Protein AF-A0A0S8HTN2-F1 (afdb_monomer_lite)

Secondary structure (DSSP, 8-state):
-----EEEE-TTS-EEEEE--SSS--------HHHHHHHHT-TT---GGG--TTGGGS--

Foldseek 3Di:
DPQAKDFDAQPVGHTQWMDRGPDDDDTDGDDDPVSVCCQQVPPPDCDDVNDDPVVVPPPD

pLDDT: mean 85.44, std 11.64, range [49.56, 97.44]

Structure (mmCIF, N/CA/C/O backbone):
data_AF-A0A0S8HTN2-F1
#
_entry.id   AF-A0A0S8HTN2-F1
#
loop_
_atom_site.group_PDB
_atom_site.id
_atom_site.type_symbol
_atom_site.label_atom_id
_atom_site.label_alt_id
_atom_site.label_comp_id
_atom_site.label_asym_id
_atom_site.label_entity_id
_atom_site.label_seq_id
_atom_site.pdbx_PDB_ins_code
_atom_site.Cartn_x
_atom_site.Cartn_y
_atom_site.Cartn_z
_atom_site.occupancy
_atom_site.B_iso_or_equiv
_atom_site.auth_seq_id
_atom_site.auth_comp_id
_atom_site.auth_asym_id
_atom_site.auth_atom_id
_atom_site.pdbx_PDB_model_num
ATOM 1 N N . ALA A 1 1 ? 6.068 6.242 24.953 1.00 59.00 1 ALA A N 1
ATOM 2 C CA . ALA A 1 1 ? 4.796 5.600 24.575 1.00 59.00 1 ALA A CA 1
ATOM 3 C C . ALA A 1 1 ? 4.966 5.033 23.174 1.00 59.00 1 ALA A C 1
ATOM 5 O O . ALA A 1 1 ? 5.564 5.717 22.352 1.00 59.00 1 ALA A O 1
ATOM 6 N N . LEU A 1 2 ? 4.520 3.802 22.913 1.00 69.44 2 LEU A N 1
ATOM 7 C CA . LEU A 1 2 ? 4.322 3.366 21.528 1.00 69.44 2 LEU A CA 1
ATOM 8 C C . LEU A 1 2 ? 3.157 4.194 20.982 1.00 69.44 2 LEU A C 1
ATOM 10 O O . LEU A 1 2 ? 2.163 4.357 21.683 1.00 69.44 2 LEU A O 1
ATOM 14 N N . SER A 1 3 ? 3.296 4.750 19.781 1.00 66.56 3 SER A N 1
ATOM 15 C CA . SER A 1 3 ? 2.273 5.607 19.166 1.00 66.56 3 SER A CA 1
ATOM 16 C C . SER A 1 3 ? 0.961 4.874 18.878 1.00 66.56 3 SER A C 1
ATOM 18 O O . SER A 1 3 ? -0.038 5.528 18.613 1.00 66.56 3 SER A O 1
ATOM 20 N N . GLY A 1 4 ? 0.955 3.537 18.953 1.00 83.06 4 GLY A N 1
ATOM 21 C CA . GLY A 1 4 ? -0.186 2.730 18.547 1.00 83.06 4 GLY A CA 1
ATOM 22 C C . GLY A 1 4 ? -0.539 2.966 17.078 1.00 83.06 4 GLY A C 1
ATOM 23 O O . GLY A 1 4 ? 0.229 3.566 16.322 1.00 83.06 4 GLY A O 1
ATOM 24 N N . GLY A 1 5 ? -1.710 2.474 16.695 1.00 89.31 5 GLY A N 1
ATOM 25 C CA . GLY A 1 5 ? -2.297 2.708 15.387 1.00 89.31 5 GLY A CA 1
ATOM 26 C C . GLY A 1 5 ? -1.935 1.658 14.344 1.00 89.31 5 GLY A C 1
ATOM 27 O O . GLY A 1 5 ? -0.925 0.958 14.423 1.00 89.31 5 GLY A O 1
ATOM 28 N N . ALA A 1 6 ? -2.818 1.535 13.365 1.00 93.38 6 ALA A N 1
ATOM 29 C CA . ALA A 1 6 ? -2.683 0.625 12.239 1.00 93.38 6 ALA A CA 1
ATOM 30 C C . ALA A 1 6 ? -3.038 1.380 10.964 1.00 93.38 6 ALA A C 1
ATOM 32 O O . ALA A 1 6 ? -3.889 2.264 10.987 1.00 93.38 6 ALA A O 1
ATOM 33 N N . LEU A 1 7 ? -2.389 1.035 9.857 1.00 95.00 7 LEU A N 1
ATOM 34 C CA . LEU A 1 7 ? -2.584 1.696 8.575 1.00 95.00 7 LEU A CA 1
ATOM 35 C C . LEU A 1 7 ? -2.580 0.654 7.463 1.00 95.00 7 LEU A C 1
ATOM 37 O O . LEU A 1 7 ? -1.665 -0.167 7.374 1.00 95.00 7 LEU A O 1
ATOM 41 N N . VAL A 1 8 ? -3.588 0.711 6.601 1.00 96.88 8 VAL A N 1
ATOM 42 C CA . VAL A 1 8 ? -3.655 -0.079 5.374 1.00 96.88 8 VAL A CA 1
ATOM 43 C C . VAL A 1 8 ? -3.555 0.875 4.198 1.00 96.88 8 VAL A C 1
ATOM 45 O O . VAL A 1 8 ? -4.402 1.750 4.033 1.00 96.88 8 VAL A O 1
ATOM 48 N N . LEU A 1 9 ? -2.517 0.699 3.384 1.00 97.38 9 LEU A N 1
ATOM 49 C CA . LEU A 1 9 ? -2.263 1.514 2.201 1.00 97.38 9 LEU A CA 1
ATOM 50 C C . LEU A 1 9 ? -2.525 0.728 0.918 1.00 97.38 9 LEU A C 1
ATOM 52 O O . LEU A 1 9 ? -2.283 -0.480 0.846 1.00 97.38 9 LEU A O 1
ATOM 56 N N . ASP A 1 10 ? -2.963 1.432 -0.119 1.00 95.31 10 ASP A N 1
ATOM 57 C CA . ASP A 1 10 ? -2.964 0.915 -1.479 1.00 95.31 10 ASP A CA 1
ATOM 58 C C . ASP A 1 10 ? -1.540 0.960 -2.093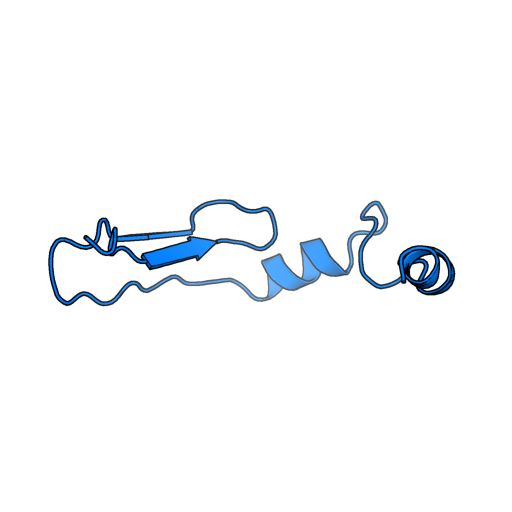 1.00 95.31 10 ASP A C 1
ATOM 60 O O . ASP A 1 10 ? -0.622 1.573 -1.540 1.00 95.31 10 ASP A O 1
ATOM 64 N N . PRO A 1 11 ? -1.307 0.333 -3.261 1.00 92.44 11 PRO A N 1
ATOM 65 C CA . PRO A 1 11 ? 0.019 0.309 -3.884 1.00 92.44 11 PRO A CA 1
ATOM 66 C C . PRO A 1 11 ? 0.541 1.668 -4.387 1.00 92.44 11 PRO A C 1
ATOM 68 O O . PRO A 1 11 ? 1.686 1.736 -4.839 1.00 92.44 11 PRO A O 1
ATOM 71 N N . LYS A 1 12 ? -0.282 2.722 -4.381 1.00 90.06 12 LYS A N 1
ATOM 72 C CA . LYS A 1 12 ? 0.126 4.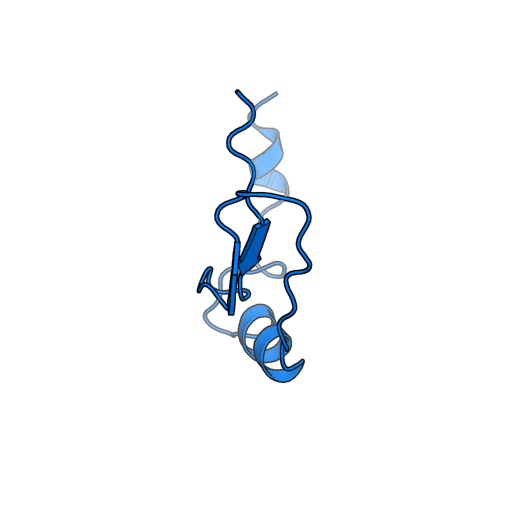108 -4.652 1.00 90.06 12 LYS A CA 1
ATOM 73 C C . LYS A 1 12 ? 0.420 4.896 -3.372 1.00 90.06 12 LYS A C 1
ATOM 75 O O . LYS A 1 12 ? 0.937 6.003 -3.479 1.00 90.06 12 LYS A O 1
ATOM 80 N N . GLY A 1 13 ? 0.162 4.311 -2.204 1.00 93.12 13 GLY A N 1
ATOM 81 C CA . GLY A 1 13 ? 0.344 4.946 -0.903 1.00 93.12 13 GLY A CA 1
ATOM 82 C C . GLY A 1 13 ? -0.905 5.656 -0.383 1.00 93.12 13 GLY A C 1
ATOM 83 O O . GLY A 1 13 ? -0.797 6.386 0.597 1.00 93.12 13 GLY A O 1
ATOM 84 N N . GLU A 1 14 ? -2.071 5.453 -1.000 1.00 95.69 14 GLU A N 1
ATOM 85 C CA . GLU A 1 14 ? -3.333 6.021 -0.515 1.00 95.69 14 GLU A CA 1
ATOM 86 C C . GLU A 1 14 ? -3.851 5.243 0.698 1.00 95.69 14 GLU A C 1
ATOM 88 O O . GLU A 1 14 ? -3.749 4.015 0.746 1.00 95.69 14 GLU A O 1
ATOM 93 N N . ILE A 1 15 ? -4.444 5.943 1.667 1.00 96.62 15 ILE A N 1
ATOM 94 C CA . ILE A 1 15 ? -5.003 5.327 2.876 1.00 96.62 15 ILE A CA 1
ATOM 95 C C . ILE A 1 15 ? -6.320 4.625 2.539 1.00 96.62 15 ILE A C 1
ATOM 97 O O . ILE A 1 15 ? -7.279 5.258 2.100 1.00 96.62 15 ILE A O 1
ATOM 101 N N . LEU A 1 16 ? -6.377 3.313 2.771 1.00 97.44 16 LEU A N 1
ATOM 102 C CA . LEU A 1 16 ? -7.595 2.511 2.632 1.00 97.44 16 LEU A CA 1
ATOM 103 C C . LEU A 1 16 ? -8.348 2.373 3.955 1.00 97.44 16 LEU A C 1
ATOM 105 O O . LEU A 1 16 ? -9.576 2.341 3.954 1.00 97.44 16 LEU A O 1
ATOM 109 N N . ALA A 1 17 ? -7.620 2.268 5.067 1.00 97.19 17 ALA A N 1
ATOM 110 C CA . ALA A 1 17 ? -8.175 2.236 6.415 1.00 97.19 17 ALA A CA 1
ATOM 111 C C . ALA A 1 17 ? -7.076 2.528 7.445 1.00 97.19 17 ALA A C 1
ATOM 113 O O . ALA A 1 17 ? -5.908 2.208 7.211 1.00 97.19 17 ALA A O 1
ATOM 114 N N . GLU A 1 18 ? -7.443 3.094 8.592 1.00 95.38 18 GLU A N 1
ATOM 115 C CA . GLU A 1 18 ? -6.508 3.383 9.677 1.00 95.38 18 GLU A CA 1
ATOM 116 C C . GLU A 1 18 ? -7.158 3.285 11.064 1.00 95.38 18 GLU A C 1
ATOM 118 O O . GLU A 1 18 ? -8.381 3.306 11.197 1.00 95.38 18 GLU A O 1
ATO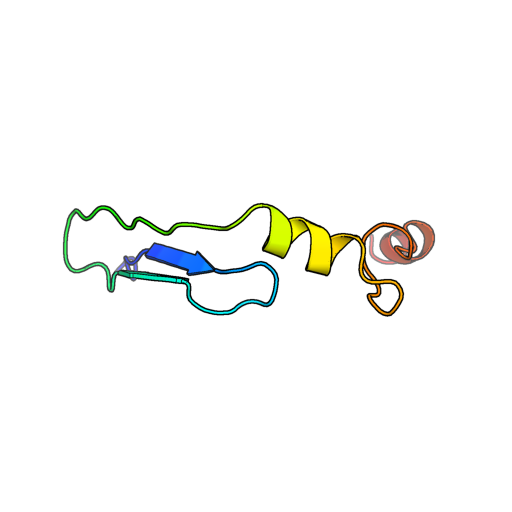M 123 N N . SER A 1 19 ? -6.318 3.192 12.092 1.00 93.62 19 SER A N 1
ATOM 124 C CA . SER A 1 19 ? -6.658 3.315 13.510 1.00 93.62 19 SER A CA 1
ATOM 125 C C . SER A 1 19 ? -5.643 4.233 14.183 1.00 93.62 19 SER A C 1
ATOM 127 O O . SER A 1 19 ? -4.453 4.181 13.872 1.00 93.62 19 SER A O 1
ATOM 129 N N . GLN A 1 20 ? -6.111 5.030 15.142 1.00 90.62 20 GLN A N 1
ATOM 130 C CA . GLN A 1 20 ? -5.291 5.957 15.928 1.00 90.62 20 GLN A CA 1
ATOM 131 C C . GLN A 1 20 ? -4.775 5.330 17.242 1.00 90.62 20 GLN A C 1
ATOM 133 O O . GLN A 1 20 ? -4.140 6.011 18.042 1.00 90.62 20 GLN A O 1
ATOM 138 N N . GLY A 1 21 ? -5.022 4.031 17.477 1.00 83.62 21 GLY A N 1
ATOM 139 C CA . GLY A 1 21 ? -4.364 3.271 18.548 1.00 83.62 21 GLY A CA 1
ATOM 140 C C . GLY A 1 21 ? -4.862 3.544 19.969 1.00 83.62 21 GLY A C 1
ATOM 141 O O . GLY A 1 21 ? -4.082 3.422 20.911 1.00 83.62 21 GLY A O 1
ATOM 142 N N . GLY A 1 22 ? -6.141 3.900 20.134 1.00 84.75 22 GLY A N 1
ATOM 143 C CA . GLY A 1 22 ? -6.759 4.160 21.443 1.00 84.75 22 GLY A CA 1
ATOM 144 C C . GLY A 1 22 ? -7.076 2.908 22.277 1.00 84.75 22 GLY A C 1
ATOM 145 O O . GLY A 1 22 ? -7.491 3.035 23.428 1.00 84.75 22 GLY A O 1
ATOM 146 N N . GLY A 1 23 ? -6.885 1.713 21.714 1.00 86.94 23 GLY A N 1
ATOM 147 C CA . GLY A 1 23 ? -7.188 0.426 22.335 1.00 86.94 23 GLY A CA 1
ATOM 148 C C . GLY A 1 23 ? -6.963 -0.741 21.370 1.00 86.94 23 GLY A C 1
ATOM 149 O O . GLY A 1 23 ? -6.361 -0.574 20.309 1.00 86.94 23 GLY A O 1
ATOM 150 N N . GLU A 1 24 ? -7.435 -1.929 21.749 1.00 90.31 24 GLU A N 1
ATOM 151 C CA . GLU A 1 24 ? -7.442 -3.099 20.865 1.00 90.31 24 GLU A CA 1
ATOM 152 C C . GLU A 1 24 ? -8.503 -2.935 19.771 1.00 90.31 24 GLU A C 1
ATOM 154 O O . GLU A 1 24 ? -9.690 -2.789 20.057 1.00 90.31 24 GLU A O 1
ATOM 159 N N . GLU A 1 25 ? -8.076 -2.966 18.509 1.00 91.50 25 GLU A N 1
ATOM 160 C CA . GLU A 1 25 ? -8.935 -2.718 17.351 1.00 91.50 25 GLU A CA 1
ATOM 161 C C . GLU A 1 25 ? -8.539 -3.615 16.167 1.00 91.50 25 GLU A C 1
ATOM 163 O O . GLU A 1 25 ? -7.394 -4.058 16.053 1.00 91.50 25 GLU A O 1
ATOM 168 N N . ILE A 1 26 ? -9.489 -3.856 15.256 1.00 93.81 26 ILE A N 1
ATOM 169 C CA . ILE A 1 26 ? -9.249 -4.517 13.966 1.00 93.81 26 ILE A CA 1
ATOM 170 C C . ILE A 1 26 ? -9.489 -3.499 12.853 1.00 93.81 26 ILE A C 1
ATOM 172 O O . ILE A 1 26 ? -10.574 -2.930 12.751 1.00 93.81 26 ILE A O 1
ATOM 176 N N . VAL A 1 27 ? -8.497 -3.329 11.980 1.00 95.88 27 VAL A N 1
ATOM 177 C CA . VAL A 1 27 ? -8.609 -2.523 10.760 1.00 95.88 27 VAL A CA 1
ATOM 178 C C . VAL A 1 27 ? -8.753 -3.458 9.563 1.00 95.88 27 VAL A C 1
ATOM 180 O O . VAL A 1 27 ? -7.905 -4.321 9.336 1.00 95.88 27 VAL A O 1
ATOM 183 N N . LEU A 1 28 ? -9.831 -3.292 8.796 1.00 96.56 28 LEU A N 1
ATOM 184 C CA . LEU A 1 28 ? -10.139 -4.101 7.618 1.00 96.56 28 LEU A CA 1
ATOM 185 C C . LEU A 1 28 ? -10.281 -3.200 6.390 1.00 96.56 28 LEU A C 1
ATOM 187 O O . LEU A 1 28 ? -10.965 -2.182 6.443 1.00 96.56 28 LEU A O 1
ATOM 191 N N . ALA A 1 29 ? -9.680 -3.604 5.273 1.00 97.38 29 ALA A N 1
ATOM 192 C CA . ALA A 1 29 ? -9.847 -2.942 3.986 1.00 97.38 29 ALA A CA 1
ATOM 193 C C . ALA A 1 29 ? -9.950 -3.968 2.855 1.00 97.38 29 ALA A C 1
ATOM 195 O O . ALA A 1 29 ? -9.301 -5.015 2.884 1.00 97.38 29 ALA A O 1
ATOM 196 N N . GLU A 1 30 ? -10.737 -3.643 1.832 1.00 96.81 30 GLU A N 1
ATOM 197 C CA . GLU A 1 30 ? -10.815 -4.428 0.605 1.00 96.81 30 GLU A CA 1
ATOM 198 C C . GLU A 1 30 ? -9.865 -3.846 -0.448 1.00 96.81 30 GLU A C 1
ATOM 200 O O . GLU A 1 30 ? -9.995 -2.692 -0.859 1.00 96.81 30 GLU A O 1
ATOM 205 N N . LEU A 1 31 ? -8.929 -4.664 -0.934 1.00 96.19 31 LEU A N 1
ATOM 206 C CA . LEU A 1 31 ? -8.050 -4.302 -2.041 1.00 96.19 31 LEU A CA 1
ATOM 207 C C . LEU A 1 31 ? -8.370 -5.156 -3.267 1.00 96.19 31 LEU A C 1
ATOM 209 O O . LEU A 1 31 ? -8.064 -6.347 -3.322 1.00 96.19 31 LEU A O 1
ATOM 213 N N . LYS A 1 32 ? -8.936 -4.521 -4.296 1.00 95.19 32 LYS A N 1
ATOM 214 C CA . LYS A 1 32 ? -9.232 -5.191 -5.568 1.00 95.19 32 LYS A CA 1
ATOM 215 C C . LYS A 1 32 ? -7.939 -5.657 -6.241 1.00 95.19 32 LYS A C 1
ATOM 217 O O . LYS A 1 32 ? -7.023 -4.859 -6.454 1.00 95.19 32 LYS A O 1
ATOM 222 N N . SER A 1 33 ? -7.897 -6.917 -6.671 1.00 95.00 33 SER A N 1
ATOM 223 C CA . SER A 1 33 ? -6.751 -7.508 -7.388 1.00 95.00 33 SER A CA 1
ATOM 224 C C . SER A 1 33 ? -6.356 -6.710 -8.640 1.00 95.00 33 SER A C 1
ATOM 226 O O . SER A 1 33 ? -5.175 -6.550 -8.951 1.00 95.00 33 SER A O 1
ATOM 228 N N . ASP A 1 34 ? -7.338 -6.120 -9.317 1.00 94.81 34 ASP A N 1
ATOM 229 C CA . ASP A 1 34 ? -7.145 -5.230 -10.461 1.00 94.81 34 ASP A CA 1
ATOM 230 C C . ASP A 1 34 ? -6.292 -4.000 -10.147 1.00 94.81 34 ASP A C 1
ATOM 232 O O . ASP A 1 34 ? -5.549 -3.529 -11.009 1.00 94.81 34 ASP A O 1
ATOM 236 N N . THR A 1 35 ? -6.367 -3.476 -8.923 1.00 93.06 35 THR A N 1
ATOM 237 C CA . THR A 1 35 ? -5.539 -2.345 -8.492 1.00 93.06 35 THR A CA 1
ATOM 238 C C . THR A 1 35 ? -4.069 -2.749 -8.425 1.00 93.06 35 THR A C 1
ATOM 240 O O . THR A 1 35 ? -3.223 -2.031 -8.958 1.00 93.06 35 THR A O 1
ATOM 243 N N . LEU A 1 36 ? -3.762 -3.934 -7.887 1.00 90.88 36 LEU A N 1
ATOM 244 C CA . LEU A 1 36 ? -2.399 -4.479 -7.880 1.00 90.88 36 LEU A CA 1
ATOM 245 C C . LEU A 1 36 ? -1.865 -4.672 -9.301 1.00 90.88 36 LEU A C 1
ATOM 247 O O . LEU A 1 36 ? -0.739 -4.269 -9.602 1.00 90.88 36 LEU A O 1
ATOM 251 N N . ARG A 1 37 ? -2.688 -5.254 -10.183 1.00 90.62 37 ARG A N 1
ATOM 252 C CA . ARG A 1 37 ? -2.323 -5.505 -11.580 1.00 90.62 37 ARG A CA 1
ATOM 253 C C . ARG A 1 37 ? -2.006 -4.206 -12.319 1.00 90.62 37 ARG A C 1
ATOM 255 O O . ARG A 1 37 ? -0.920 -4.072 -12.876 1.00 90.62 37 ARG A O 1
ATOM 262 N N . ARG A 1 38 ? -2.899 -3.211 -12.236 1.00 89.06 38 ARG A N 1
ATOM 263 C CA . ARG A 1 38 ? -2.716 -1.893 -12.870 1.00 89.06 38 ARG A CA 1
ATOM 264 C C . ARG A 1 38 ? -1.422 -1.205 -12.456 1.00 89.06 38 ARG A C 1
ATOM 266 O O . ARG A 1 38 ? -0.817 -0.534 -13.282 1.00 89.06 38 ARG A O 1
ATOM 273 N N . VAL A 1 39 ? -1.018 -1.333 -11.194 1.00 88.00 39 VAL A N 1
ATOM 274 C CA . VAL A 1 39 ? 0.208 -0.697 -10.698 1.00 88.00 39 VAL A CA 1
ATOM 275 C C . VAL A 1 39 ? 1.446 -1.466 -11.164 1.00 88.00 39 VAL A C 1
ATOM 277 O O . VAL A 1 39 ? 2.353 -0.862 -11.735 1.00 88.00 39 VAL A O 1
ATOM 280 N N . ARG A 1 40 ? 1.472 -2.795 -11.002 1.00 86.06 40 ARG A N 1
ATOM 281 C CA . ARG A 1 40 ? 2.649 -3.625 -11.324 1.00 86.06 40 ARG A CA 1
ATOM 282 C C . ARG A 1 40 ? 2.924 -3.764 -12.820 1.00 86.06 40 ARG A C 1
ATOM 284 O O . ARG A 1 40 ? 4.086 -3.865 -13.204 1.00 86.06 40 ARG A O 1
ATOM 291 N N . GLU A 1 41 ? 1.881 -3.771 -13.643 1.00 86.88 41 GLU A N 1
ATOM 292 C CA . GLU A 1 41 ? 1.973 -3.959 -15.099 1.00 86.88 41 GLU A CA 1
ATOM 293 C C . GLU A 1 41 ? 1.938 -2.633 -15.872 1.00 86.88 41 GLU A C 1
ATOM 295 O O . GLU A 1 41 ? 1.906 -2.624 -17.102 1.00 86.88 41 GLU A O 1
ATOM 300 N N . ASN A 1 42 ? 1.959 -1.491 -15.174 1.00 84.56 42 ASN A N 1
ATOM 301 C CA . ASN A 1 42 ? 1.970 -0.189 -15.826 1.00 84.56 42 ASN A CA 1
ATOM 302 C C . ASN A 1 42 ? 3.214 -0.044 -16.717 1.00 84.56 42 ASN A C 1
ATOM 304 O O . ASN A 1 42 ? 4.344 0.032 -16.228 1.00 84.56 42 ASN A O 1
ATOM 308 N N . SER A 1 43 ? 3.004 0.077 -18.030 1.00 77.75 43 SER A N 1
ATOM 309 C CA . SER A 1 43 ? 4.076 0.219 -19.020 1.00 77.75 43 SER A CA 1
ATOM 310 C C . SER A 1 43 ? 4.941 1.463 -18.806 1.00 77.75 43 SER A C 1
ATOM 312 O O . SER A 1 43 ? 6.121 1.435 -19.160 1.00 77.75 43 SER A O 1
ATOM 314 N N . LYS A 1 44 ? 4.389 2.509 -18.176 1.00 77.50 44 LYS A N 1
ATOM 315 C CA . LYS A 1 44 ? 5.076 3.753 -17.790 1.00 77.50 44 LYS A CA 1
ATOM 316 C C . LYS A 1 44 ? 5.615 3.733 -16.352 1.00 77.50 44 LYS A C 1
ATOM 318 O O . LYS A 1 44 ? 6.265 4.685 -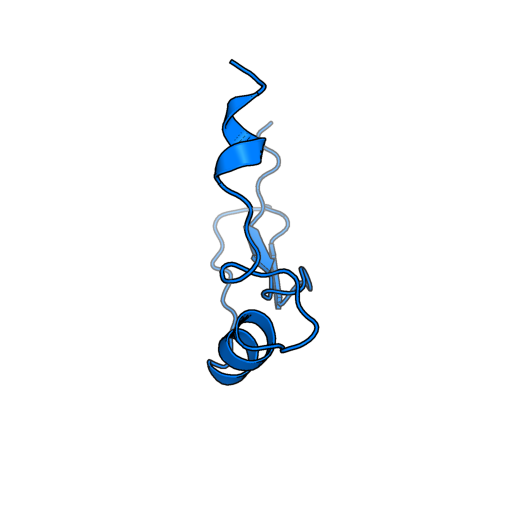15.939 1.00 77.50 44 LYS A O 1
ATOM 323 N N . GLY A 1 45 ? 5.346 2.677 -15.584 1.00 70.44 45 GLY A N 1
ATOM 324 C CA . GLY A 1 45 ? 5.874 2.509 -14.233 1.00 70.44 45 GLY A CA 1
ATOM 325 C C . GLY A 1 45 ? 7.313 1.987 -14.239 1.00 70.44 45 GLY A C 1
ATOM 326 O O . GLY A 1 45 ? 7.667 1.086 -15.004 1.00 70.44 45 GLY A O 1
ATOM 327 N N . PHE A 1 46 ? 8.148 2.506 -13.343 1.00 66.00 46 PHE A N 1
ATOM 328 C CA . PHE A 1 46 ? 9.528 2.047 -13.127 1.00 66.00 46 PHE A CA 1
ATOM 329 C C . PHE A 1 46 ? 9.607 0.889 -12.110 1.00 66.00 46 PHE A C 1
ATOM 331 O O . PHE A 1 46 ? 10.525 0.815 -11.299 1.00 66.00 46 PHE A O 1
ATOM 338 N N . PHE A 1 47 ? 8.616 -0.009 -12.130 1.00 69.12 47 PHE A N 1
ATOM 339 C CA . PHE A 1 47 ? 8.507 -1.144 -11.205 1.00 69.12 47 PHE A CA 1
ATOM 340 C C . PHE A 1 47 ? 9.531 -2.257 -11.496 1.00 69.12 47 PHE A C 1
ATOM 342 O O . PHE A 1 47 ? 10.421 -2.102 -12.328 1.00 69.12 47 PHE A O 1
ATOM 349 N N . LEU A 1 48 ? 9.385 -3.397 -10.802 1.00 66.12 48 LEU A N 1
ATOM 350 C CA . LEU A 1 48 ? 10.259 -4.581 -10.809 1.00 66.12 48 LEU A CA 1
ATOM 351 C C . LEU A 1 48 ? 10.978 -4.891 -12.144 1.00 66.12 48 LEU A C 1
ATOM 353 O O . LEU A 1 48 ? 12.185 -5.115 -12.076 1.00 66.12 48 LEU A O 1
ATOM 357 N N . PRO A 1 49 ? 10.331 -4.859 -13.333 1.00 71.06 49 PRO A N 1
ATOM 358 C CA . PRO A 1 49 ? 11.006 -5.156 -14.605 1.00 71.06 49 PRO A CA 1
ATOM 359 C C . PRO A 1 49 ? 12.103 -4.156 -15.004 1.00 71.06 49 PRO A C 1
ATOM 361 O O . PRO A 1 49 ? 12.944 -4.469 -15.838 1.00 71.06 49 PRO A O 1
ATOM 364 N N . ARG A 1 50 ? 12.087 -2.946 -14.435 1.00 76.06 50 ARG A N 1
ATOM 365 C CA . ARG A 1 50 ? 13.046 -1.862 -14.700 1.00 76.06 50 ARG A CA 1
ATOM 366 C C . ARG A 1 50 ? 13.992 -1.604 -13.528 1.00 76.06 50 ARG A C 1
ATOM 368 O O . ARG A 1 50 ? 14.722 -0.615 -13.544 1.00 76.06 50 ARG A O 1
ATOM 375 N N . ARG A 1 51 ? 13.993 -2.473 -12.510 1.00 82.25 51 ARG A N 1
ATOM 376 C CA . ARG A 1 51 ? 14.999 -2.409 -11.445 1.00 82.25 51 ARG A CA 1
ATOM 377 C C . ARG A 1 51 ? 16.387 -2.605 -12.045 1.00 82.25 51 ARG A C 1
ATOM 379 O O . ARG A 1 51 ? 16.557 -3.339 -13.015 1.00 82.25 51 ARG A O 1
ATOM 386 N N . ARG A 1 52 ? 17.380 -1.974 -11.426 1.00 86.19 52 ARG A N 1
ATOM 387 C CA . ARG A 1 52 ? 18.797 -2.080 -11.787 1.00 86.19 52 ARG A CA 1
ATOM 388 C C . ARG A 1 52 ? 19.559 -2.699 -10.613 1.00 86.19 52 ARG A C 1
ATOM 390 O O . ARG A 1 52 ? 20.125 -1.972 -9.806 1.00 86.19 52 ARG A O 1
ATOM 397 N N . PRO A 1 53 ? 19.511 -4.035 -10.431 1.00 85.69 53 PRO A N 1
ATOM 398 C CA . PRO A 1 53 ? 20.162 -4.688 -9.294 1.00 85.69 53 PRO A CA 1
ATOM 399 C C . PRO A 1 53 ? 21.661 -4.399 -9.185 1.00 85.69 53 PRO A C 1
ATOM 401 O O . PRO A 1 53 ? 22.223 -4.454 -8.097 1.00 85.69 53 PRO A O 1
ATOM 404 N N . ASP A 1 54 ? 22.289 -4.098 -10.317 1.00 86.19 54 ASP A N 1
ATOM 405 C CA . ASP A 1 54 ? 23.690 -3.725 -10.456 1.00 86.19 54 ASP A CA 1
ATOM 406 C C . ASP A 1 54 ? 24.053 -2.419 -9.732 1.00 86.19 54 ASP A C 1
ATOM 408 O O . ASP A 1 54 ? 25.151 -2.340 -9.190 1.00 86.19 54 ASP A O 1
ATOM 412 N N . VAL A 1 55 ? 23.143 -1.438 -9.641 1.00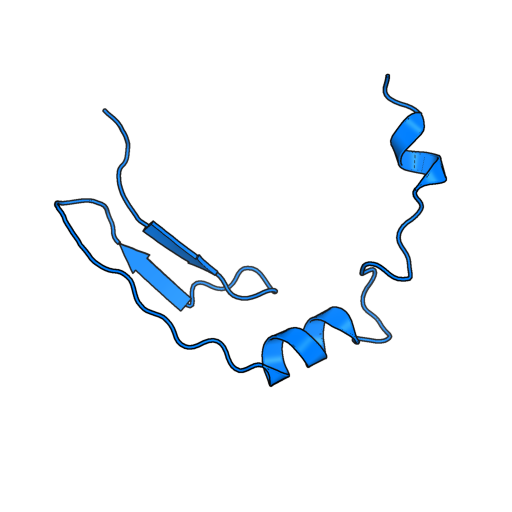 86.00 55 VAL A N 1
ATOM 413 C CA . VAL A 1 55 ? 23.428 -0.162 -8.950 1.00 86.00 55 VAL A CA 1
ATOM 414 C C . VAL A 1 55 ? 23.208 -0.220 -7.440 1.00 86.00 55 VAL A C 1
ATOM 416 O O . VAL A 1 55 ? 23.735 0.608 -6.715 1.00 86.00 55 VAL A O 1
ATOM 419 N N . TYR A 1 56 ? 22.461 -1.202 -6.930 1.00 85.38 56 TYR A N 1
ATOM 420 C CA . TYR A 1 56 ? 22.199 -1.312 -5.486 1.00 85.38 56 TYR A CA 1
ATOM 421 C C . TYR A 1 56 ? 23.409 -1.814 -4.688 1.00 85.38 56 TYR A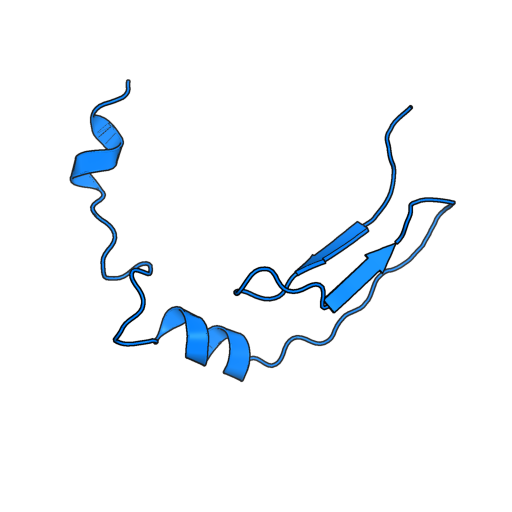 C 1
ATOM 423 O O . TYR A 1 56 ? 23.370 -1.826 -3.464 1.00 85.38 56 TYR A O 1
ATOM 431 N N . LYS A 1 57 ? 24.462 -2.276 -5.370 1.00 71.38 57 LYS A N 1
ATOM 432 C CA . LYS A 1 57 ? 25.645 -2.882 -4.747 1.00 71.38 57 LYS A CA 1
ATOM 433 C C . LYS A 1 57 ? 26.782 -1.892 -4.478 1.00 71.38 57 LYS A C 1
ATOM 435 O O . LYS A 1 57 ? 27.806 -2.321 -3.967 1.00 71.38 57 LYS A O 1
ATOM 440 N N . SER A 1 58 ? 26.641 -0.615 -4.845 1.00 65.06 58 SER A N 1
ATOM 441 C CA . SER A 1 58 ? 27.712 0.379 -4.678 1.00 65.06 58 SER A CA 1
ATOM 442 C C . SER A 1 58 ? 27.783 1.008 -3.285 1.00 65.06 58 SER A C 1
ATOM 444 O O . SER A 1 58 ? 28.657 1.836 -3.060 1.00 65.06 58 SER A O 1
ATOM 446 N N . GLU A 1 59 ? 26.892 0.634 -2.365 1.00 59.09 59 GLU A N 1
ATOM 447 C CA . GLU A 1 59 ? 26.925 1.095 -0.973 1.00 59.09 59 GLU A CA 1
ATOM 448 C C . GLU A 1 59 ? 26.972 -0.100 -0.016 1.00 59.09 59 GLU A C 1
ATOM 450 O O . GLU A 1 59 ? 25.985 -0.449 0.632 1.00 59.09 59 GLU A O 1
ATOM 455 N N . LEU A 1 60 ? 28.132 -0.759 0.015 1.00 49.56 60 LEU A N 1
ATOM 456 C CA . LEU A 1 60 ? 28.611 -1.578 1.129 1.00 49.56 60 LEU A CA 1
ATOM 457 C C . LEU A 1 60 ? 30.090 -1.268 1.361 1.00 49.56 60 LEU A C 1
ATOM 459 O O . LEU A 1 60 ? 30.840 -1.257 0.358 1.00 49.56 60 LEU A O 1
#

Sequence (60 aa):
ALSGGALVLDPKGEILAESQGGGEEIVLAELKSDTLRRVRENSKGFFLPRRRPDVYKSEL

Radius of gyration: 16.87 Å; chains: 1; bounding box: 39×14×44 Å